Protein AF-A0A375YXL2-F1 (afdb_monomer)

Structure (mmCIF, N/CA/C/O backbone):
data_AF-A0A375YXL2-F1
#
_entry.id   AF-A0A375YXL2-F1
#
loop_
_atom_site.group_PDB
_atom_site.id
_atom_site.type_symbol
_atom_site.label_atom_id
_atom_site.label_alt_id
_atom_site.label_comp_id
_atom_site.label_asym_id
_atom_site.label_entity_id
_atom_site.label_seq_id
_atom_site.pdbx_PDB_ins_code
_atom_site.Cartn_x
_atom_site.Cartn_y
_atom_site.Cartn_z
_atom_site.occupancy
_atom_site.B_iso_or_equiv
_atom_site.auth_seq_id
_atom_site.auth_comp_id
_atom_site.aut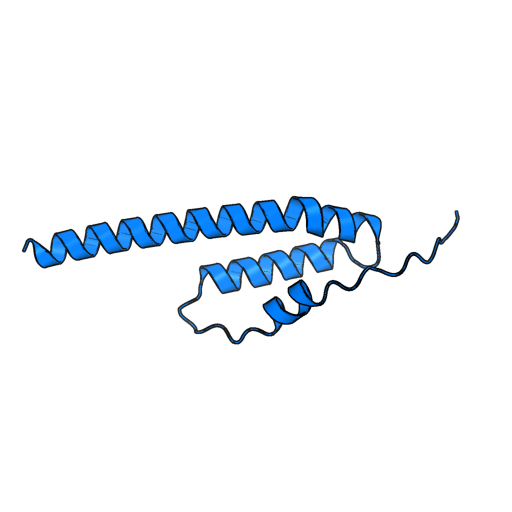h_asym_id
_atom_site.auth_atom_id
_atom_site.pdbx_PDB_model_num
ATOM 1 N N . MET A 1 1 ? 22.372 9.690 -30.171 1.00 47.94 1 MET A N 1
ATOM 2 C CA . MET A 1 1 ? 21.490 9.804 -28.994 1.00 47.94 1 MET A CA 1
ATOM 3 C C . MET A 1 1 ? 21.829 8.574 -28.197 1.00 47.94 1 MET A C 1
ATOM 5 O O . MET A 1 1 ? 21.452 7.487 -28.614 1.00 47.94 1 MET A O 1
ATOM 9 N N . ASP A 1 2 ? 22.744 8.737 -27.249 1.00 43.56 2 ASP A N 1
ATOM 10 C CA . ASP A 1 2 ? 23.446 7.609 -26.652 1.00 43.56 2 ASP A CA 1
ATOM 11 C C . ASP A 1 2 ? 22.468 6.806 -25.806 1.00 43.56 2 ASP A C 1
ATOM 13 O O . ASP A 1 2 ? 21.926 7.289 -24.813 1.00 43.56 2 ASP A O 1
ATOM 17 N N . ASP A 1 3 ? 22.225 5.589 -26.279 1.00 56.12 3 ASP A N 1
ATOM 18 C CA . ASP A 1 3 ? 21.618 4.489 -25.553 1.00 56.12 3 ASP A CA 1
ATOM 19 C C . ASP A 1 3 ? 22.630 4.066 -24.481 1.00 56.12 3 ASP A C 1
ATOM 21 O O . ASP A 1 3 ? 23.380 3.100 -24.623 1.00 56.12 3 ASP A O 1
ATOM 25 N N . THR A 1 4 ? 22.768 4.884 -23.435 1.00 51.50 4 THR A N 1
ATOM 26 C CA . THR A 1 4 ? 23.441 4.453 -22.219 1.00 51.50 4 THR A CA 1
ATOM 27 C C . THR A 1 4 ? 22.582 3.336 -21.655 1.00 51.50 4 THR A C 1
ATOM 29 O O . THR A 1 4 ? 21.549 3.593 -21.041 1.00 51.50 4 THR A O 1
ATOM 32 N N . GLY A 1 5 ? 23.008 2.095 -21.909 1.00 49.38 5 GLY A N 1
ATOM 33 C CA . GLY A 1 5 ? 22.474 0.853 -21.350 1.00 49.38 5 GLY A CA 1
ATOM 34 C C . GLY A 1 5 ? 22.629 0.789 -19.832 1.00 49.38 5 GLY A C 1
ATOM 35 O O . GLY A 1 5 ? 23.236 -0.134 -19.300 1.00 49.38 5 GLY A O 1
ATOM 36 N N . ALA A 1 6 ? 22.120 1.803 -19.135 1.00 57.50 6 ALA A N 1
ATOM 37 C CA . ALA A 1 6 ? 21.942 1.803 -17.705 1.00 57.50 6 ALA A CA 1
ATOM 38 C C . ALA A 1 6 ? 20.913 0.716 -17.405 1.00 57.50 6 ALA A C 1
ATOM 40 O O . ALA A 1 6 ? 19.723 0.863 -17.697 1.00 57.50 6 ALA A O 1
ATOM 41 N N . GLU A 1 7 ? 21.416 -0.398 -16.88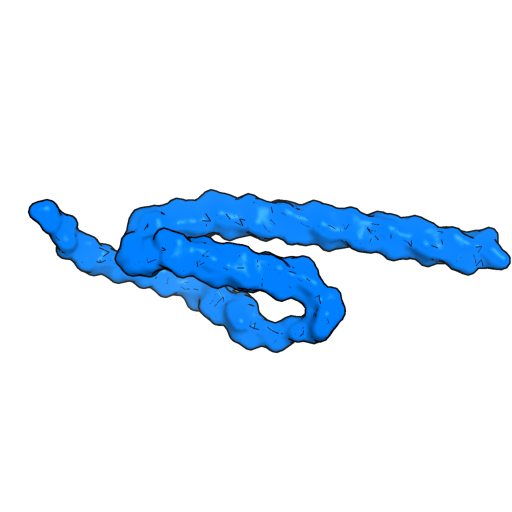0 1.00 60.28 7 GLU A N 1
ATOM 42 C CA . GLU A 1 7 ? 20.602 -1.464 -16.322 1.00 60.28 7 GLU A CA 1
ATOM 43 C C . GLU A 1 7 ? 19.553 -0.853 -15.395 1.00 60.28 7 GLU A C 1
ATOM 45 O O . GLU A 1 7 ? 19.853 -0.001 -14.553 1.00 60.28 7 GLU A O 1
ATOM 50 N N . ILE A 1 8 ? 18.302 -1.270 -15.586 1.00 63.06 8 ILE A N 1
ATOM 51 C CA . ILE A 1 8 ? 17.227 -0.936 -14.661 1.00 63.06 8 ILE A CA 1
ATOM 52 C C . ILE A 1 8 ? 17.652 -1.531 -13.318 1.00 63.06 8 ILE A C 1
ATOM 54 O O . ILE A 1 8 ? 17.828 -2.749 -13.257 1.00 63.06 8 ILE A O 1
ATOM 58 N N . PRO A 1 9 ? 17.847 -0.717 -12.265 1.00 63.91 9 PRO A N 1
ATOM 59 C CA . PRO A 1 9 ? 18.272 -1.260 -10.991 1.00 63.91 9 PRO A CA 1
ATOM 60 C C . PRO A 1 9 ? 17.182 -2.209 -10.490 1.00 63.91 9 PRO A C 1
ATOM 62 O O . PRO A 1 9 ? 16.018 -1.813 -10.365 1.00 63.91 9 PRO A O 1
ATOM 65 N N . ASP A 1 10 ? 17.550 -3.468 -10.262 1.00 63.38 10 ASP A N 1
ATOM 66 C CA . ASP A 1 10 ? 16.665 -4.421 -9.610 1.00 63.38 10 ASP A CA 1
ATOM 67 C C . ASP A 1 10 ? 16.670 -4.126 -8.112 1.00 63.38 10 ASP A C 1
ATOM 69 O O . ASP A 1 10 ? 17.720 -4.097 -7.468 1.00 63.38 10 ASP A O 1
ATOM 73 N N . PHE A 1 11 ? 15.486 -3.869 -7.572 1.00 67.00 11 PHE A N 1
ATOM 74 C CA . PHE A 1 11 ? 15.286 -3.651 -6.149 1.00 67.00 11 PHE A CA 1
ATOM 75 C C . PHE A 1 11 ? 14.497 -4.849 -5.614 1.00 67.00 11 PHE A C 1
ATOM 77 O O . PHE A 1 11 ? 13.258 -4.857 -5.701 1.00 67.00 11 PHE A O 1
ATOM 84 N N . PRO A 1 12 ? 15.192 -5.890 -5.123 1.00 64.44 12 PRO A N 1
ATOM 85 C CA . PRO A 1 12 ? 14.573 -7.160 -4.765 1.00 64.44 12 PRO A CA 1
ATOM 86 C C . PRO A 1 12 ? 13.477 -7.003 -3.702 1.00 64.44 12 PRO A C 1
ATOM 88 O O . PRO A 1 12 ? 12.485 -7.722 -3.727 1.00 64.44 12 PRO A O 1
ATOM 91 N N . GLU A 1 13 ? 13.558 -5.996 -2.835 1.00 66.81 13 GLU A N 1
ATOM 92 C CA . GLU A 1 13 ? 12.539 -5.703 -1.825 1.00 66.81 13 GLU A CA 1
ATOM 93 C C . GLU A 1 13 ? 11.164 -5.403 -2.452 1.00 66.81 13 GLU A C 1
ATOM 95 O O . GLU A 1 13 ? 10.128 -5.828 -1.938 1.00 66.81 13 GLU A O 1
ATOM 100 N N . PHE A 1 14 ? 11.132 -4.722 -3.603 1.00 66.31 14 PHE A N 1
ATOM 101 C CA . PHE A 1 14 ? 9.888 -4.423 -4.320 1.00 66.31 14 PHE A CA 1
ATOM 102 C C . PHE A 1 14 ? 9.383 -5.594 -5.161 1.00 66.31 14 PHE A C 1
ATOM 104 O O . PHE A 1 14 ? 8.196 -5.639 -5.505 1.00 66.31 14 PHE A O 1
ATOM 111 N N . SER A 1 15 ? 10.262 -6.518 -5.551 1.00 66.88 15 SER A N 1
ATOM 112 C CA . SER A 1 15 ? 9.850 -7.727 -6.267 1.00 66.88 15 SER A CA 1
ATOM 113 C C . SER A 1 15 ? 9.206 -8.738 -5.313 1.00 66.88 15 SER A C 1
ATOM 115 O O . SER A 1 15 ? 8.232 -9.387 -5.693 1.00 66.88 15 SER A O 1
ATOM 117 N N . GLU A 1 16 ? 9.644 -8.784 -4.053 1.00 73.69 16 GLU A N 1
ATOM 118 C CA . GLU A 1 16 ? 9.062 -9.646 -3.019 1.00 73.69 16 GLU A CA 1
ATOM 119 C C . GLU A 1 16 ? 7.674 -9.177 -2.557 1.00 73.69 16 GLU A C 1
ATOM 121 O O . GLU A 1 16 ? 6.767 -9.998 -2.432 1.00 73.69 16 GLU A O 1
ATOM 126 N N . ILE A 1 17 ? 7.441 -7.863 -2.419 1.00 72.19 17 ILE A N 1
ATOM 127 C CA . ILE A 1 17 ? 6.108 -7.317 -2.072 1.00 72.19 17 ILE A CA 1
ATOM 128 C C . ILE A 1 17 ? 5.030 -7.767 -3.072 1.00 72.19 17 ILE A C 1
ATOM 130 O O . ILE A 1 17 ? 3.882 -8.011 -2.702 1.00 72.19 17 ILE A O 1
ATOM 134 N N . ARG A 1 18 ? 5.392 -7.922 -4.348 1.00 68.31 18 ARG A N 1
ATOM 135 C CA . ARG A 1 18 ? 4.465 -8.360 -5.401 1.00 68.31 18 ARG A CA 1
ATOM 136 C C . ARG A 1 18 ? 4.082 -9.832 -5.306 1.00 68.31 18 ARG A C 1
ATOM 138 O O . ARG A 1 18 ? 3.016 -10.202 -5.788 1.00 68.31 18 ARG A O 1
ATOM 145 N N . LYS A 1 19 ? 4.934 -10.649 -4.689 1.00 78.88 19 LYS A N 1
ATOM 146 C CA . LYS A 1 19 ? 4.723 -12.091 -4.515 1.00 78.88 19 LYS A CA 1
ATOM 147 C C . LYS A 1 19 ? 3.975 -12.426 -3.228 1.00 78.88 19 LYS A C 1
ATOM 149 O O . LYS A 1 19 ? 3.686 -13.595 -2.999 1.00 78.88 19 LYS A O 1
ATOM 154 N N . LEU A 1 20 ? 3.671 -11.427 -2.397 1.00 80.06 20 LEU A N 1
ATOM 155 C CA . LEU A 1 20 ? 2.910 -11.642 -1.175 1.00 80.06 20 LEU A CA 1
ATOM 156 C C . LEU A 1 20 ? 1.528 -12.207 -1.510 1.00 80.06 20 LEU A C 1
ATOM 158 O O . LEU A 1 20 ? 0.759 -11.606 -2.270 1.00 80.06 20 LEU A O 1
ATOM 162 N N . ASP A 1 21 ? 1.233 -13.356 -0.908 1.00 84.94 21 ASP A N 1
ATOM 163 C CA . ASP A 1 21 ? -0.112 -13.905 -0.856 1.00 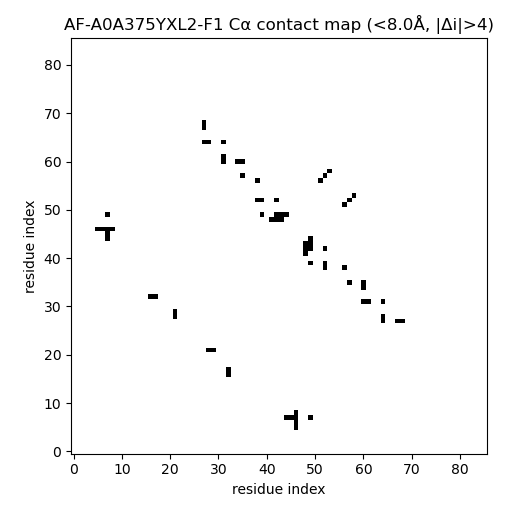84.94 21 ASP A CA 1
ATOM 164 C C . ASP A 1 21 ? -0.915 -13.074 0.148 1.00 84.94 21 ASP A C 1
ATOM 166 O O . ASP A 1 21 ? -0.635 -13.064 1.349 1.00 84.94 21 ASP A O 1
ATOM 170 N N . LEU A 1 22 ? -1.835 -12.268 -0.378 1.00 84.56 22 LEU A N 1
ATOM 171 C CA . LEU A 1 22 ? -2.625 -11.329 0.406 1.00 84.56 22 LEU A CA 1
ATOM 172 C C . LEU A 1 22 ? -4.023 -11.920 0.607 1.00 84.56 22 LEU A C 1
ATOM 174 O O . LEU A 1 22 ? -4.680 -12.219 -0.393 1.00 84.56 22 LEU A O 1
ATOM 178 N N . PRO A 1 23 ? -4.510 -12.029 1.858 1.00 87.00 23 PRO A N 1
ATOM 179 C CA . PRO A 1 23 ? -5.846 -12.551 2.122 1.00 87.00 23 PRO A CA 1
ATOM 180 C C . PRO A 1 23 ? -6.914 -11.658 1.478 1.00 87.00 23 PRO A C 1
ATOM 182 O O . PRO A 1 23 ? -6.666 -10.476 1.206 1.00 87.00 23 PRO A O 1
ATOM 185 N N . GLU A 1 24 ? -8.111 -12.196 1.233 1.00 84.69 24 GLU A N 1
ATOM 186 C CA . GLU A 1 24 ? -9.188 -11.482 0.533 1.00 84.69 24 GLU A CA 1
ATOM 187 C C . GLU A 1 24 ? -9.620 -10.200 1.271 1.00 84.69 24 GLU A C 1
ATOM 189 O O . GLU A 1 24 ? -10.029 -9.222 0.652 1.00 84.69 24 GLU A O 1
ATOM 194 N N . GLU A 1 25 ? -9.381 -10.093 2.569 1.00 87.50 25 GLU A N 1
ATOM 195 C CA . GLU A 1 25 ? -9.705 -8.907 3.358 1.00 87.50 25 GLU A CA 1
ATOM 196 C C . GLU A 1 25 ? -8.635 -7.801 3.273 1.00 87.50 25 GLU A C 1
ATOM 198 O O . GLU A 1 25 ? -8.891 -6.662 3.664 1.00 87.50 25 GLU A O 1
ATOM 203 N N . ALA A 1 26 ? -7.444 -8.077 2.722 1.00 87.94 26 ALA A N 1
ATOM 204 C CA . ALA A 1 26 ? -6.338 -7.117 2.623 1.00 87.94 26 ALA A CA 1
ATOM 205 C C . ALA A 1 26 ? -6.510 -6.105 1.468 1.00 87.94 26 ALA A C 1
ATOM 207 O O . ALA A 1 26 ? -5.636 -5.945 0.613 1.00 87.94 26 ALA A O 1
ATOM 208 N N . VAL A 1 27 ? -7.648 -5.403 1.441 1.00 89.12 27 VAL A N 1
ATOM 209 C CA . VAL A 1 27 ? -8.059 -4.486 0.362 1.00 89.12 27 VAL A CA 1
ATOM 210 C C . VAL A 1 27 ? -7.015 -3.395 0.100 1.00 89.12 27 VAL A C 1
ATOM 212 O O . VAL A 1 27 ? -6.598 -3.213 -1.042 1.00 89.12 27 VAL A O 1
ATOM 215 N N . VAL A 1 28 ? -6.541 -2.699 1.142 1.00 90.94 28 VAL A N 1
ATOM 216 C CA . VAL A 1 28 ? -5.568 -1.599 0.981 1.00 90.94 28 VAL A CA 1
ATOM 217 C C . VAL A 1 28 ? -4.210 -2.114 0.504 1.00 90.94 28 VAL A C 1
ATOM 219 O O . VAL A 1 28 ? -3.582 -1.500 -0.353 1.00 90.94 28 VAL A O 1
ATOM 222 N N . SER A 1 29 ? -3.768 -3.269 1.007 1.00 88.56 29 SER A N 1
ATOM 223 C CA . SER A 1 29 ? -2.514 -3.893 0.576 1.00 88.56 29 SER A CA 1
ATOM 224 C C . SER A 1 29 ? -2.569 -4.336 -0.886 1.00 88.56 29 SER A C 1
ATOM 226 O O . SER A 1 29 ? -1.588 -4.156 -1.606 1.00 88.56 29 SER A O 1
ATOM 228 N N . ARG A 1 30 ? -3.711 -4.867 -1.350 1.00 88.81 30 ARG A N 1
ATOM 229 C CA . ARG A 1 30 ? -3.910 -5.181 -2.773 1.00 88.81 30 ARG A CA 1
ATOM 230 C C . ARG A 1 30 ? -3.893 -3.925 -3.633 1.00 88.81 30 ARG A C 1
ATOM 232 O O . ARG A 1 30 ? -3.153 -3.895 -4.607 1.00 88.81 30 ARG A O 1
ATOM 239 N N . GLN A 1 31 ? -4.605 -2.874 -3.226 1.00 89.19 31 GLN A N 1
ATOM 240 C CA . GLN A 1 31 ? -4.592 -1.603 -3.952 1.00 89.19 31 GLN A CA 1
ATOM 241 C C . GLN A 1 31 ? -3.175 -1.025 -4.062 1.00 89.19 31 GLN A C 1
ATOM 243 O O . GLN A 1 31 ? -2.774 -0.597 -5.138 1.00 89.19 31 GLN A O 1
ATOM 248 N N . LEU A 1 32 ? -2.393 -1.052 -2.977 1.00 88.88 32 LEU A N 1
ATOM 249 C CA . LEU A 1 32 ? -0.996 -0.615 -2.996 1.00 88.88 32 LEU A CA 1
ATOM 250 C C . LEU A 1 32 ? -0.158 -1.449 -3.972 1.00 88.88 32 LEU A C 1
ATOM 252 O O . LEU A 1 32 ? 0.629 -0.894 -4.735 1.00 88.88 32 LEU A O 1
ATOM 256 N N . ARG A 1 33 ? -0.322 -2.776 -3.961 1.00 87.25 33 ARG A N 1
ATOM 257 C CA . ARG A 1 33 ? 0.378 -3.677 -4.885 1.00 87.25 33 ARG A CA 1
ATOM 258 C C . ARG A 1 33 ? 0.034 -3.368 -6.344 1.00 87.25 33 ARG A C 1
ATOM 260 O O . ARG A 1 33 ? 0.937 -3.332 -7.177 1.00 87.25 33 ARG A O 1
ATOM 267 N N . ASP A 1 34 ? -1.237 -3.123 -6.636 1.00 88.19 34 ASP A N 1
ATOM 268 C CA . ASP A 1 34 ? -1.719 -2.839 -7.988 1.00 88.19 34 ASP A CA 1
ATOM 269 C C . ASP A 1 34 ? -1.255 -1.448 -8.463 1.00 88.19 34 ASP A C 1
ATOM 271 O O . ASP A 1 34 ? -0.764 -1.306 -9.585 1.00 88.19 34 ASP A O 1
ATOM 275 N N . ASP A 1 35 ? -1.285 -0.438 -7.586 1.00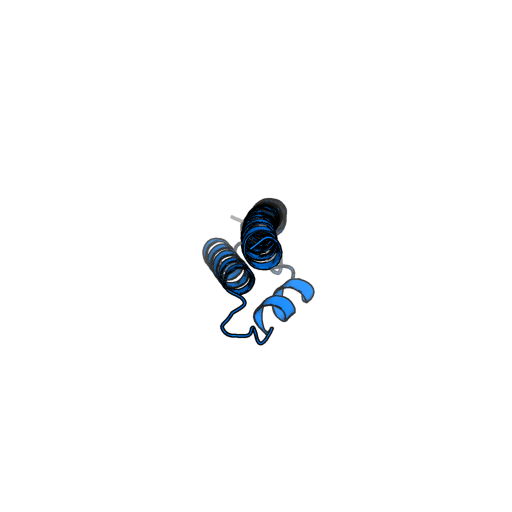 87.75 35 ASP A N 1
ATOM 276 C CA . ASP A 1 35 ? -0.755 0.903 -7.866 1.00 87.75 35 ASP A CA 1
ATOM 277 C C . ASP A 1 35 ? 0.765 0.857 -8.142 1.00 87.75 35 ASP A C 1
ATOM 279 O O . ASP A 1 35 ? 1.264 1.525 -9.054 1.00 87.75 35 ASP A O 1
ATOM 283 N N . LEU A 1 36 ? 1.515 0.033 -7.395 1.00 84.69 36 LEU A N 1
ATOM 284 C CA . LEU A 1 36 ? 2.945 -0.206 -7.632 1.00 84.69 36 LEU A CA 1
ATOM 285 C C . LEU A 1 36 ? 3.202 -0.896 -8.980 1.00 84.69 36 LEU A C 1
ATOM 287 O O . LEU A 1 36 ? 4.173 -0.560 -9.663 1.00 84.69 36 LEU A O 1
ATOM 291 N N . ALA A 1 37 ? 2.342 -1.836 -9.382 1.00 84.06 37 ALA A N 1
ATOM 292 C CA . ALA A 1 37 ? 2.435 -2.485 -10.687 1.00 84.06 37 ALA A CA 1
ATOM 293 C C . ALA A 1 37 ? 2.189 -1.488 -11.834 1.00 84.06 37 ALA A C 1
ATOM 295 O O . ALA A 1 37 ? 2.977 -1.445 -12.781 1.00 84.06 37 ALA A O 1
ATOM 296 N N . GLY A 1 38 ? 1.173 -0.626 -11.717 1.00 85.69 38 GLY A N 1
ATOM 297 C CA . GLY A 1 38 ? 0.896 0.422 -12.706 1.00 85.69 38 GLY A CA 1
ATOM 298 C C . GLY A 1 38 ? 2.025 1.453 -12.819 1.00 85.69 38 GLY A C 1
ATOM 299 O O . GLY A 1 38 ? 2.373 1.898 -13.914 1.00 85.69 38 GLY A O 1
ATOM 300 N N . LEU A 1 39 ? 2.667 1.791 -11.699 1.00 83.81 39 LEU 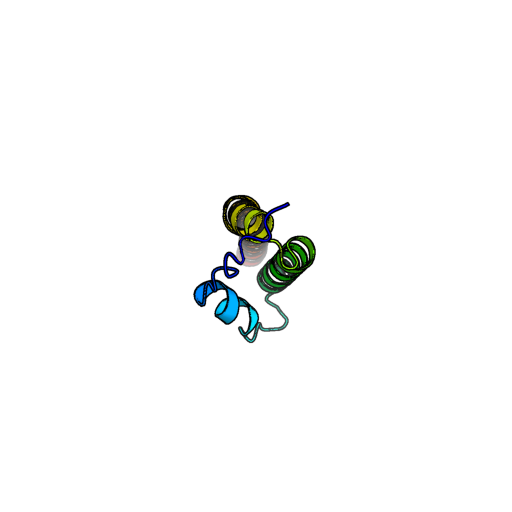A N 1
ATOM 301 C CA . LEU A 1 39 ? 3.838 2.667 -11.686 1.00 83.81 39 LEU A CA 1
ATOM 302 C C . LEU A 1 39 ? 5.029 2.049 -12.444 1.00 83.81 39 LEU A C 1
ATOM 304 O O . LEU A 1 39 ? 5.734 2.749 -13.176 1.00 83.81 39 LEU A O 1
ATOM 308 N N . GLN A 1 40 ? 5.240 0.740 -12.305 1.00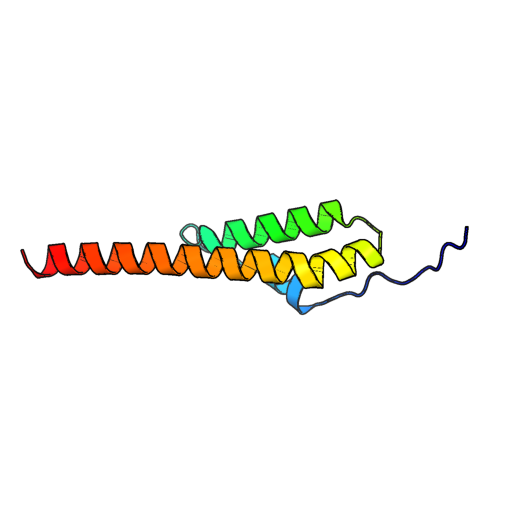 78.56 40 GLN A N 1
ATOM 309 C CA . GLN A 1 40 ? 6.264 0.030 -13.066 1.00 78.56 40 GLN A CA 1
ATOM 310 C C . GLN A 1 40 ? 5.932 -0.021 -14.563 1.00 78.56 40 GLN A C 1
ATOM 312 O O . GLN A 1 40 ? 6.815 0.203 -15.390 1.00 78.56 40 GLN A O 1
ATOM 317 N N . GLU A 1 41 ? 4.675 -0.286 -14.920 1.00 84.69 41 GLU A N 1
ATOM 318 C CA . GLU A 1 41 ? 4.229 -0.285 -16.316 1.00 84.69 41 GLU A CA 1
ATOM 319 C C . GLU A 1 41 ? 4.474 1.081 -16.976 1.00 84.69 41 GLU A C 1
ATOM 321 O O . GLU A 1 41 ? 5.041 1.157 -18.068 1.00 84.69 41 GLU A O 1
ATOM 326 N N . TRP A 1 42 ? 4.155 2.171 -16.271 1.00 85.75 42 TRP A N 1
ATOM 327 C CA . TRP A 1 42 ? 4.450 3.534 -16.717 1.00 85.75 42 TRP A CA 1
ATOM 328 C C . TRP A 1 42 ? 5.957 3.804 -16.889 1.00 85.75 42 TRP A C 1
ATOM 330 O O . TRP A 1 42 ? 6.365 4.519 -17.818 1.00 85.75 42 TRP A O 1
ATOM 340 N N . ALA A 1 43 ? 6.793 3.249 -16.005 1.00 84.50 43 ALA A N 1
ATOM 341 C CA . ALA A 1 43 ? 8.243 3.397 -16.081 1.00 84.50 43 ALA A CA 1
ATOM 342 C C . ALA A 1 43 ? 8.843 2.664 -17.298 1.00 84.50 43 ALA A C 1
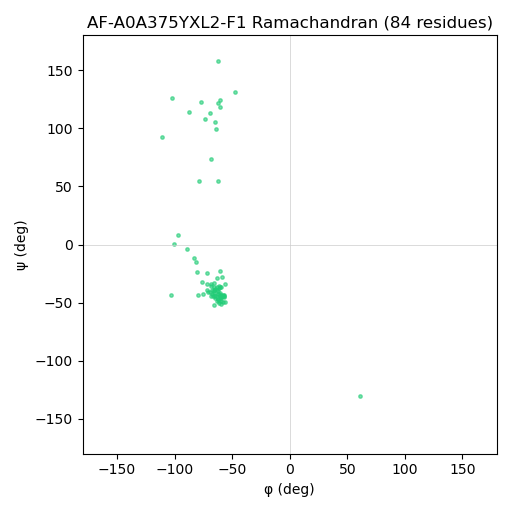ATOM 344 O O . ALA A 1 43 ? 9.778 3.173 -17.932 1.00 84.50 43 ALA A O 1
ATOM 345 N N . GLY A 1 44 ? 8.261 1.524 -17.685 1.00 81.62 44 GLY A N 1
ATOM 346 C CA . GLY A 1 44 ? 8.664 0.750 -18.857 1.00 81.62 44 GLY A CA 1
ATOM 347 C C . GLY A 1 44 ? 10.112 0.266 -18.757 1.00 81.62 44 GLY A C 1
ATOM 348 O O . GLY A 1 44 ? 10.509 -0.300 -17.752 1.00 81.62 44 GLY A O 1
ATOM 349 N N . LYS A 1 45 ? 10.922 0.483 -19.802 1.00 82.88 45 LYS A N 1
ATOM 350 C CA . LYS A 1 45 ? 12.369 0.177 -19.781 1.00 82.88 45 LYS A CA 1
ATOM 351 C C . LYS A 1 45 ? 13.248 1.392 -19.469 1.00 82.88 45 LYS A C 1
ATOM 353 O O . LYS A 1 45 ? 14.460 1.328 -19.636 1.00 82.88 45 LYS A O 1
ATOM 358 N N . ASN A 1 46 ? 12.653 2.527 -19.093 1.00 84.25 46 ASN A N 1
ATOM 359 C CA . ASN A 1 46 ? 13.400 3.767 -18.917 1.00 84.25 46 ASN A CA 1
ATOM 360 C C . ASN A 1 46 ? 13.962 3.857 -17.482 1.00 84.25 46 ASN A C 1
ATOM 362 O O . ASN A 1 46 ? 13.178 4.006 -16.538 1.00 84.25 46 ASN A O 1
ATOM 366 N N . PRO A 1 47 ? 15.294 3.833 -17.296 1.00 79.88 47 PRO A N 1
ATOM 367 C CA . PRO A 1 47 ? 15.911 3.795 -15.969 1.00 79.88 47 PRO A CA 1
ATOM 368 C C . PRO A 1 47 ? 15.648 5.069 -15.150 1.00 79.88 47 PRO A C 1
ATOM 370 O O . PRO A 1 47 ? 15.450 4.994 -13.939 1.00 79.88 47 PRO A O 1
ATOM 373 N N . LEU A 1 48 ? 15.548 6.240 -15.793 1.00 83.44 48 LEU A N 1
ATOM 374 C CA . LEU A 1 48 ? 15.224 7.496 -15.105 1.00 83.44 48 LEU A CA 1
ATOM 375 C C . LEU A 1 48 ? 13.778 7.514 -14.603 1.00 83.44 48 LEU A C 1
ATOM 377 O O . LEU A 1 48 ? 13.523 7.955 -13.482 1.00 83.44 48 LEU A O 1
ATOM 381 N N . LYS A 1 49 ? 12.831 7.001 -15.401 1.00 82.00 49 LYS A N 1
ATOM 382 C CA . LYS A 1 49 ? 11.437 6.855 -14.955 1.00 82.00 49 LYS A CA 1
ATOM 383 C C . LYS A 1 49 ? 11.313 5.846 -13.820 1.00 82.00 49 LYS A C 1
ATOM 385 O O . LYS A 1 49 ? 10.532 6.080 -12.905 1.00 82.00 49 LYS A O 1
ATOM 390 N N . HIS A 1 50 ? 12.099 4.772 -13.853 1.00 80.56 50 HIS A N 1
ATOM 391 C CA . HIS A 1 50 ? 12.173 3.807 -12.759 1.00 80.56 50 HIS A CA 1
ATOM 392 C C . HIS A 1 50 ? 12.633 4.459 -11.455 1.00 80.56 50 HIS A C 1
ATOM 394 O O . HIS A 1 50 ? 11.942 4.349 -10.446 1.00 80.56 50 HIS A O 1
ATOM 400 N N . ILE A 1 51 ? 13.749 5.192 -11.483 1.00 81.12 51 ILE A N 1
ATOM 401 C CA . ILE A 1 51 ? 14.273 5.893 -10.302 1.00 81.12 51 ILE A CA 1
ATOM 402 C C . ILE A 1 51 ? 13.256 6.915 -9.782 1.00 81.12 51 ILE A C 1
ATOM 404 O O . ILE A 1 51 ? 12.970 6.953 -8.585 1.00 81.12 51 ILE A O 1
ATOM 408 N N . PHE A 1 52 ? 12.668 7.718 -10.673 1.00 81.19 52 PHE A N 1
ATOM 409 C CA . PHE A 1 52 ? 11.659 8.709 -10.302 1.00 81.19 52 PHE A CA 1
ATOM 410 C C . PHE A 1 52 ? 10.405 8.067 -9.692 1.00 81.19 52 PHE A C 1
ATOM 412 O O . PHE A 1 52 ? 9.936 8.495 -8.635 1.00 81.19 52 PHE A O 1
ATOM 419 N N . GLY A 1 53 ? 9.888 7.012 -10.326 1.00 80.44 53 GLY A N 1
ATOM 420 C CA . GLY A 1 53 ? 8.733 6.264 -9.844 1.00 80.44 53 GLY A CA 1
ATOM 421 C C . GLY A 1 53 ? 8.987 5.645 -8.469 1.00 80.44 53 GLY A C 1
ATOM 422 O O . GLY A 1 53 ? 8.147 5.766 -7.579 1.00 80.44 53 GLY A O 1
ATOM 423 N N . LEU A 1 54 ? 10.157 5.038 -8.269 1.00 75.88 54 LEU A N 1
ATOM 424 C CA . LEU A 1 54 ? 10.528 4.437 -6.990 1.00 75.88 54 LEU A CA 1
ATOM 425 C C . LEU A 1 54 ? 10.742 5.476 -5.887 1.00 75.88 54 LEU A C 1
ATOM 427 O O . LEU A 1 54 ? 10.373 5.237 -4.744 1.00 75.88 54 LEU A O 1
ATOM 431 N N . THR A 1 55 ? 11.292 6.643 -6.219 1.00 75.81 55 THR A N 1
ATOM 432 C CA . THR A 1 55 ? 11.624 7.663 -5.213 1.00 75.81 55 THR A CA 1
ATOM 433 C C . THR A 1 55 ? 10.395 8.463 -4.783 1.00 75.81 55 THR A C 1
ATOM 435 O O . THR A 1 55 ? 10.199 8.710 -3.596 1.00 75.81 55 THR A O 1
ATOM 438 N N . ILE A 1 56 ? 9.550 8.874 -5.732 1.00 78.25 56 ILE A N 1
ATOM 439 C CA . ILE A 1 56 ? 8.423 9.781 -5.456 1.00 78.25 56 ILE A CA 1
ATOM 440 C C . ILE A 1 56 ? 7.095 9.025 -5.417 1.00 78.25 56 ILE A C 1
ATOM 442 O O . ILE A 1 56 ? 6.268 9.243 -4.526 1.00 78.25 56 ILE A O 1
ATOM 446 N N . GLY A 1 57 ? 6.894 8.121 -6.375 1.00 79.94 57 GLY A N 1
ATOM 447 C CA . GLY A 1 57 ? 5.652 7.371 -6.522 1.00 79.94 57 GLY A CA 1
ATOM 448 C C . GLY A 1 57 ? 5.409 6.435 -5.347 1.00 79.94 57 GLY A C 1
ATOM 449 O O . GLY A 1 57 ? 4.373 6.536 -4.697 1.00 79.94 57 GLY A O 1
ATOM 450 N N . VAL A 1 58 ? 6.390 5.594 -5.007 1.00 82.50 58 VAL A N 1
ATOM 451 C CA . VAL A 1 58 ? 6.277 4.645 -3.884 1.00 82.50 58 VAL A CA 1
ATOM 452 C C . VAL A 1 58 ? 5.991 5.367 -2.572 1.00 82.50 58 VAL A C 1
ATOM 454 O O . VAL A 1 58 ? 5.055 4.996 -1.871 1.00 82.50 58 VAL A O 1
ATOM 457 N N . GLY A 1 59 ? 6.751 6.419 -2.244 1.00 83.06 59 GLY A N 1
ATOM 458 C CA . GLY A 1 59 ? 6.549 7.166 -0.999 1.00 83.06 59 GLY A CA 1
ATOM 459 C C . GLY A 1 59 ? 5.128 7.723 -0.882 1.00 83.06 59 GLY A C 1
ATOM 460 O O . GLY A 1 59 ? 4.478 7.572 0.153 1.00 83.06 59 GLY A O 1
ATOM 461 N N . THR A 1 60 ? 4.609 8.285 -1.977 1.00 85.25 60 THR A N 1
ATOM 462 C CA . THR A 1 60 ? 3.238 8.810 -2.042 1.00 85.25 60 THR A CA 1
ATOM 463 C C . THR A 1 60 ? 2.190 7.704 -1.889 1.00 85.25 60 THR A C 1
ATOM 465 O O . THR A 1 60 ? 1.229 7.864 -1.134 1.00 85.25 60 THR A O 1
ATOM 468 N N . LEU A 1 61 ? 2.375 6.567 -2.568 1.00 88.25 61 LEU A N 1
ATOM 469 C CA . LEU A 1 61 ? 1.461 5.422 -2.506 1.00 88.25 61 LEU A CA 1
ATOM 470 C C . LEU A 1 61 ? 1.430 4.782 -1.112 1.00 88.25 61 LEU A C 1
ATOM 472 O O . LEU A 1 61 ? 0.352 4.482 -0.590 1.00 88.25 61 LEU A O 1
ATOM 476 N N . CYS A 1 62 ? 2.591 4.641 -0.472 1.00 87.31 62 CYS A N 1
ATOM 477 C CA . CYS A 1 62 ? 2.700 4.160 0.902 1.00 87.31 62 CYS A CA 1
ATOM 478 C C . CYS A 1 62 ? 1.998 5.109 1.879 1.00 87.31 62 CYS A C 1
ATOM 480 O O . CYS A 1 62 ? 1.191 4.655 2.688 1.00 87.31 62 CYS A O 1
ATOM 482 N N . ALA A 1 63 ? 2.233 6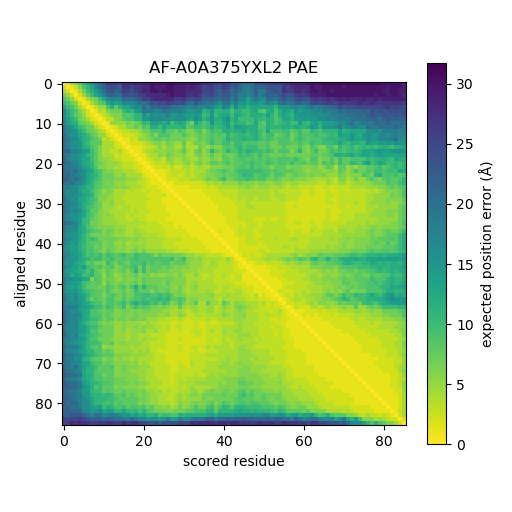.422 1.777 1.00 88.31 63 ALA A N 1
ATOM 483 C CA . ALA A 1 63 ? 1.568 7.406 2.631 1.00 88.31 63 ALA A CA 1
ATOM 484 C C . ALA A 1 63 ? 0.039 7.360 2.472 1.00 88.31 63 ALA A C 1
ATOM 486 O O . ALA A 1 63 ? -0.686 7.292 3.463 1.00 88.31 63 ALA A O 1
ATOM 487 N N . LYS A 1 64 ? -0.456 7.317 1.227 1.00 90.81 64 LYS A N 1
ATOM 488 C CA . LYS A 1 64 ? -1.889 7.172 0.924 1.00 90.81 64 LYS A CA 1
ATOM 489 C C . LYS A 1 64 ? -2.476 5.906 1.560 1.00 90.81 64 LYS A C 1
ATOM 491 O O . LYS A 1 64 ? -3.543 5.971 2.165 1.00 90.81 64 LYS A O 1
ATOM 496 N N . SER A 1 65 ? -1.767 4.783 1.458 1.00 91.81 65 SER A N 1
ATOM 497 C CA . SER A 1 65 ? -2.198 3.497 2.022 1.00 91.81 65 SER A CA 1
ATOM 498 C C . SER A 1 65 ? -2.252 3.524 3.551 1.00 91.81 65 SER A C 1
ATOM 500 O O . SER A 1 65 ? -3.205 3.023 4.141 1.00 91.81 65 SER A O 1
ATOM 502 N N . ILE A 1 66 ? -1.274 4.165 4.200 1.00 92.44 66 ILE A N 1
ATOM 503 C CA . ILE A 1 66 ? -1.252 4.350 5.658 1.00 92.44 66 ILE A CA 1
ATOM 504 C C . ILE A 1 66 ? -2.461 5.168 6.120 1.00 92.44 66 ILE A C 1
ATOM 506 O O . ILE A 1 66 ? -3.161 4.744 7.038 1.00 92.44 66 ILE A O 1
ATOM 510 N N . PHE A 1 67 ? -2.745 6.301 5.468 1.00 93.75 67 PHE A N 1
ATOM 511 C CA . PHE A 1 67 ? -3.907 7.126 5.817 1.00 93.75 67 PHE A CA 1
ATOM 512 C C . PHE A 1 67 ? -5.229 6.373 5.652 1.00 93.75 67 PHE A C 1
ATOM 514 O O . PHE A 1 67 ? -6.150 6.560 6.444 1.00 93.75 67 PHE A O 1
ATOM 521 N N . GLU A 1 68 ? -5.339 5.526 4.630 1.00 94.56 68 GLU A N 1
ATOM 522 C CA . GLU A 1 68 ? -6.548 4.737 4.403 1.00 94.56 68 GLU A CA 1
ATOM 523 C C . GLU A 1 68 ? -6.745 3.669 5.487 1.00 94.56 68 GLU A C 1
ATOM 525 O O . GLU A 1 68 ? -7.831 3.552 6.055 1.00 94.56 68 GLU A O 1
ATOM 530 N N . ILE A 1 69 ? -5.674 2.962 5.860 1.00 94.50 69 ILE A N 1
ATOM 531 C CA . ILE A 1 69 ? -5.692 2.016 6.984 1.00 94.50 69 ILE A CA 1
ATOM 532 C C . ILE A 1 69 ? -6.070 2.732 8.287 1.00 94.50 69 ILE A C 1
ATOM 534 O O . ILE A 1 69 ? -6.884 2.227 9.060 1.00 94.50 69 ILE A O 1
ATOM 538 N N . GLU A 1 70 ? -5.519 3.921 8.536 1.00 96.44 70 GLU A N 1
ATOM 539 C CA . GLU A 1 70 ? -5.827 4.698 9.737 1.00 96.44 70 GLU A CA 1
ATOM 540 C C . GLU A 1 70 ? -7.321 5.047 9.826 1.00 96.44 70 GLU A C 1
ATOM 542 O O . GLU A 1 70 ? -7.933 4.864 10.884 1.00 96.44 70 GLU A O 1
ATOM 547 N N . LYS A 1 71 ? -7.938 5.477 8.717 1.00 95.44 71 LYS A N 1
ATOM 548 C CA . LYS A 1 71 ? -9.385 5.744 8.658 1.00 95.44 71 LYS A CA 1
ATOM 549 C C . LYS A 1 71 ? -10.204 4.500 8.991 1.00 95.44 71 LYS A C 1
ATOM 551 O O . LYS A 1 71 ? -11.076 4.573 9.858 1.00 95.44 71 LYS A O 1
ATOM 556 N N . GLN A 1 72 ? -9.882 3.362 8.374 1.00 94.25 72 GLN A N 1
ATOM 557 C CA . GLN A 1 72 ? -10.577 2.094 8.619 1.00 94.25 72 GLN A CA 1
ATOM 558 C C . GLN A 1 72 ? -10.462 1.665 10.090 1.00 94.25 72 GLN A C 1
ATOM 560 O O . GLN A 1 72 ? -11.453 1.289 10.715 1.00 94.25 72 GLN A O 1
ATOM 565 N N . ILE A 1 73 ? -9.279 1.809 10.700 1.00 95.38 73 ILE A N 1
ATOM 566 C CA . ILE A 1 73 ? -9.076 1.530 12.131 1.00 95.38 73 ILE A CA 1
ATOM 567 C C . ILE A 1 73 ? -9.932 2.455 13.007 1.00 95.38 73 ILE A C 1
ATOM 569 O O . ILE A 1 73 ? -10.512 2.005 13.999 1.00 95.38 73 ILE A O 1
ATOM 573 N N . ILE A 1 74 ? -10.016 3.748 12.682 1.00 96.50 74 ILE A N 1
ATOM 574 C CA . ILE A 1 74 ? -10.841 4.707 13.431 1.00 96.50 74 ILE A CA 1
ATOM 575 C C . ILE A 1 74 ? -12.322 4.319 13.367 1.00 96.50 74 ILE A C 1
ATOM 577 O O . ILE A 1 74 ? -13.005 4.375 14.394 1.00 96.50 74 ILE A O 1
ATOM 581 N N .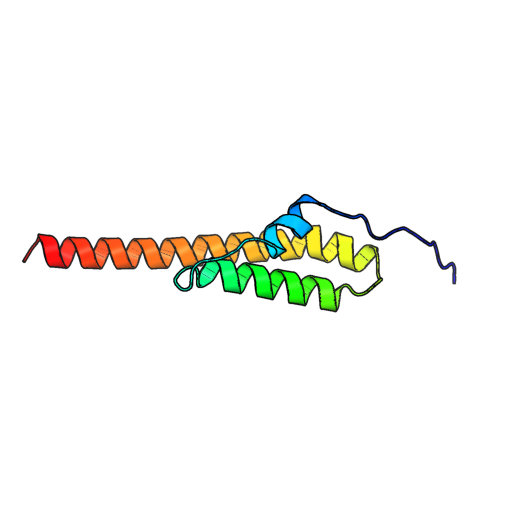 GLU A 1 75 ? -12.815 3.919 12.197 1.00 96.19 75 GLU A N 1
ATOM 582 C CA . GLU A 1 75 ? -14.196 3.469 12.006 1.00 96.19 75 GLU A CA 1
ATOM 583 C C . GLU A 1 75 ? -14.495 2.209 12.817 1.00 96.19 75 GLU A C 1
ATOM 585 O O . GLU A 1 75 ? -15.440 2.208 13.610 1.00 96.19 75 GLU A O 1
ATOM 590 N N . VAL A 1 76 ? -13.627 1.197 12.742 1.00 96.00 76 VAL A N 1
ATOM 591 C CA . VAL A 1 76 ? -13.746 -0.021 13.557 1.00 96.00 76 VAL A CA 1
ATOM 592 C C . VAL A 1 76 ? -13.740 0.317 15.051 1.00 96.00 76 VAL A C 1
ATOM 594 O O . VAL A 1 76 ? -14.598 -0.148 15.799 1.00 96.00 76 VAL A O 1
ATOM 597 N N . ARG A 1 77 ? -12.845 1.200 15.516 1.00 95.69 77 ARG A N 1
ATOM 598 C CA . ARG A 1 77 ? -12.813 1.652 16.923 1.00 95.69 77 ARG A CA 1
ATOM 599 C C . ARG A 1 77 ? -14.079 2.403 17.345 1.00 95.69 77 ARG A C 1
ATOM 601 O O . ARG A 1 77 ? -14.400 2.438 18.535 1.00 95.69 77 ARG A O 1
ATOM 608 N N . ARG A 1 78 ? -14.768 3.084 16.426 1.00 95.88 78 ARG A N 1
ATOM 609 C CA . ARG A 1 78 ? -16.063 3.734 16.700 1.00 95.88 78 ARG A CA 1
ATOM 610 C C . ARG A 1 78 ? -17.184 2.700 16.782 1.00 95.88 78 ARG A C 1
ATOM 612 O O . ARG A 1 78 ? -17.992 2.793 17.700 1.00 95.88 78 ARG A O 1
ATOM 619 N N . GLU A 1 79 ? -17.206 1.725 15.877 1.00 96.12 79 GLU A N 1
ATOM 620 C CA . GLU A 1 79 ? -18.181 0.626 15.880 1.00 96.12 79 GLU A CA 1
ATOM 621 C C . GLU A 1 79 ? -18.074 -0.212 17.156 1.00 96.12 79 GLU A C 1
ATOM 623 O O . GLU A 1 79 ? -19.057 -0.364 17.874 1.00 96.12 79 GLU A O 1
ATOM 628 N N . VAL A 1 80 ? -16.864 -0.655 17.511 1.00 96.31 80 VAL A N 1
ATOM 629 C CA . VAL A 1 80 ? -16.623 -1.438 18.733 1.00 96.31 80 VAL A CA 1
ATOM 630 C C . VAL A 1 80 ? -17.104 -0.684 19.971 1.00 96.31 80 VAL A C 1
ATOM 632 O O . VAL A 1 80 ? -17.817 -1.251 20.789 1.00 96.31 80 VAL A O 1
ATOM 635 N N . ARG A 1 81 ? -16.802 0.618 20.094 1.00 95.44 81 ARG A N 1
ATOM 636 C CA . ARG A 1 81 ? -17.298 1.433 21.219 1.00 95.44 81 ARG A CA 1
ATOM 637 C C . ARG A 1 81 ? -18.821 1.533 21.266 1.00 95.44 81 ARG A C 1
ATOM 639 O O . ARG A 1 81 ? -19.375 1.563 22.358 1.00 95.44 81 ARG A O 1
ATOM 646 N N . ARG A 1 82 ? -19.488 1.591 20.110 1.00 94.88 82 ARG A N 1
ATOM 647 C CA . ARG A 1 82 ? -20.954 1.610 20.030 1.00 94.88 82 ARG A CA 1
ATOM 648 C C . ARG A 1 82 ? -21.547 0.286 20.507 1.00 94.88 82 ARG A C 1
ATOM 650 O O . ARG A 1 82 ? -22.491 0.303 21.283 1.00 94.88 82 ARG A O 1
ATOM 657 N N . LEU A 1 83 ? -20.969 -0.833 20.071 1.00 94.44 83 LEU A N 1
ATOM 658 C CA . LEU A 1 83 ? -21.424 -2.178 20.427 1.00 94.44 83 LEU A CA 1
ATOM 659 C C . LEU A 1 83 ? -21.113 -2.546 21.882 1.00 94.44 83 LEU A C 1
ATOM 661 O O . LEU A 1 83 ? -21.892 -3.254 22.498 1.00 94.44 83 LEU A O 1
ATOM 665 N N . SER A 1 84 ? -19.998 -2.073 22.445 1.00 90.00 84 SER A N 1
ATOM 666 C CA . SER A 1 84 ? -19.636 -2.327 23.850 1.00 90.00 84 SER A CA 1
ATOM 667 C C . SER A 1 84 ? -20.337 -1.405 24.854 1.00 90.00 84 SER A C 1
ATOM 669 O O . SER A 1 84 ? -20.260 -1.656 26.053 1.00 90.00 84 SER A O 1
ATOM 671 N N . GLY A 1 85 ? -20.943 -0.308 24.390 1.00 76.25 85 GLY A N 1
ATOM 672 C CA . GLY A 1 85 ? -21.695 0.641 25.218 1.00 76.25 85 GLY A CA 1
ATOM 673 C C . GLY A 1 85 ? -23.217 0.471 25.152 1.00 76.25 85 GLY A C 1
ATOM 674 O O . GLY A 1 85 ? -23.921 1.256 25.786 1.00 76.25 85 GLY A O 1
ATOM 675 N N . SER A 1 86 ? -23.704 -0.504 24.376 1.00 54.56 86 SER A N 1
ATOM 676 C CA . SER A 1 86 ? -25.109 -0.922 24.280 1.00 54.56 86 SER A CA 1
ATOM 677 C C . SER A 1 86 ? -25.321 -2.267 24.963 1.00 54.56 86 SER A C 1
ATOM 679 O O . SER A 1 86 ? -26.506 -2.544 25.252 1.00 54.56 86 SER A O 1
#

Secondary structure (DSSP, 8-state):
------PPPP-HHHHHHHT----TT-HHHHHHHHHHHHHHHHHTT-HHHHHHIIIIIHHHHHHHHHHHHHHHHHHHHHHHHHHHT-

Sequence (86 aa):
MDDTGAEIPDFPEFSEIRKLDLPEEAVVSRQLRDDLAGLQEWAGKNPLKHIFGLTIGVGTLCAKSIFEIEKQIIEVRREVRRLSGS

pLDDT: mean 81.49, std 12.77, range [43.56, 96.5]

Organism: Mycobacterium shimoidei (NCBI:txid29313)

Foldseek 3Di:
DDPPVPAQDDDVVLVVLLVDPDPPPNVLSVVLSVQLVVQVVVCPRPNVSSVVCVPPVNVVSVVVSVVVVVVVVVVVVVVVVVVVVD

Mean predicted aligned error: 8.1 Å

Solvent-accessible surface area (backbone atoms only — not comparable to full-atom values): 5112 Å² total; per-residue (Å²): 132,84,81,73,82,63,72,65,82,83,56,66,74,66,58,49,64,69,67,56,87,70,61,93,82,44,55,62,62,51,50,48,49,52,53,53,50,51,47,47,61,74,22,61,91,41,43,67,44,41,53,48,36,58,64,52,48,48,54,50,48,52,53,54,44,51,56,51,51,50,50,53,51,52,51,50,57,51,50,52,52,54,65,75,73,107

Radius of gyration: 18.11 Å; Cα contacts (8 Å, |Δi|>4): 35; chains: 1; bounding box: 49×24×54 Å